Protein AF-A0A559QLP0-F1 (afdb_monomer_lite)

Structure (mmCIF, N/CA/C/O backbone):
data_AF-A0A559QLP0-F1
#
_entry.id   AF-A0A559QLP0-F1
#
loop_
_atom_site.group_PDB
_atom_site.id
_atom_site.type_symbol
_atom_site.label_atom_id
_atom_site.label_alt_id
_atom_site.label_comp_id
_atom_site.label_asym_id
_atom_site.label_entity_id
_atom_site.label_seq_id
_atom_site.pdbx_PDB_ins_code
_atom_site.Cartn_x
_atom_site.Cartn_y
_atom_site.Cartn_z
_atom_site.occupancy
_atom_site.B_iso_or_equiv
_atom_site.auth_seq_id
_atom_site.auth_comp_id
_atom_site.auth_asym_id
_atom_site.auth_atom_id
_atom_site.pdbx_PDB_model_num
ATOM 1 N N . MET A 1 1 ? -57.402 29.654 27.401 1.00 50.84 1 MET A N 1
ATOM 2 C CA . MET A 1 1 ? -56.144 29.118 26.829 1.00 50.84 1 MET A CA 1
ATOM 3 C C . MET A 1 1 ? -55.045 30.153 26.995 1.00 50.84 1 MET A C 1
ATOM 5 O O . MET A 1 1 ? -55.197 31.250 26.468 1.00 50.84 1 MET A O 1
ATOM 9 N N . ASN A 1 2 ? -54.005 29.845 27.773 1.00 50.75 2 ASN A N 1
ATOM 10 C CA . ASN A 1 2 ? -53.025 30.823 28.242 1.00 50.75 2 ASN A CA 1
ATOM 11 C C . ASN A 1 2 ? -51.848 30.982 27.254 1.00 50.75 2 ASN A C 1
ATOM 13 O O . ASN A 1 2 ? -51.448 30.041 26.571 1.00 50.75 2 ASN A O 1
ATOM 17 N N . ARG A 1 3 ? -51.297 32.197 27.146 1.00 55.25 3 ARG A N 1
ATOM 18 C CA . ARG A 1 3 ? -50.263 32.571 26.153 1.00 55.25 3 ARG A CA 1
ATOM 19 C C . ARG A 1 3 ? -48.913 31.877 26.406 1.00 55.25 3 ARG A C 1
ATOM 21 O O . ARG A 1 3 ? -48.128 31.718 25.476 1.00 55.25 3 ARG A O 1
ATOM 28 N N . GLN A 1 4 ? -48.670 31.452 27.647 1.00 55.72 4 GLN A N 1
ATOM 29 C CA . GLN A 1 4 ? -47.441 30.796 28.108 1.00 55.72 4 GLN A CA 1
ATOM 30 C C . GLN A 1 4 ? -47.276 29.368 27.556 1.00 55.72 4 GLN A C 1
ATOM 32 O O . GLN A 1 4 ? -46.162 28.975 27.214 1.00 55.72 4 GLN A O 1
ATOM 37 N N . ASP A 1 5 ? -48.375 28.640 27.339 1.00 54.09 5 ASP A N 1
ATOM 38 C CA . ASP A 1 5 ? -48.345 27.245 26.866 1.00 54.09 5 ASP A CA 1
ATOM 39 C C . ASP A 1 5 ? -47.902 27.132 25.395 1.00 54.09 5 ASP A C 1
ATOM 41 O O . ASP A 1 5 ? -47.297 26.146 24.975 1.00 54.09 5 ASP A O 1
ATOM 45 N N . ARG A 1 6 ? -48.152 28.177 24.591 1.00 55.19 6 ARG A N 1
ATOM 46 C CA . ARG A 1 6 ? -47.731 28.233 23.179 1.00 55.19 6 ARG A CA 1
ATOM 47 C C . ARG A 1 6 ? -46.224 28.431 23.009 1.00 55.19 6 ARG A C 1
ATOM 49 O O . ARG A 1 6 ? -45.668 27.946 22.029 1.00 55.19 6 ARG A O 1
ATOM 56 N N . LEU A 1 7 ? -45.573 29.131 23.939 1.00 54.00 7 LEU A N 1
ATOM 57 C CA . LEU A 1 7 ? -44.139 29.424 23.857 1.00 54.00 7 LEU A CA 1
ATOM 58 C C . LEU A 1 7 ? -43.296 28.218 24.284 1.00 54.00 7 LEU A C 1
ATOM 60 O O . LEU A 1 7 ? -42.296 27.917 23.638 1.00 54.00 7 LEU A O 1
ATOM 64 N N . LEU A 1 8 ? -43.742 27.478 25.304 1.00 55.38 8 LEU A N 1
ATOM 65 C CA . LEU A 1 8 ? -43.075 26.258 25.766 1.00 55.38 8 LEU A CA 1
ATOM 66 C C . LEU A 1 8 ? -43.063 25.174 24.676 1.00 55.38 8 LEU A C 1
ATOM 68 O O . LEU A 1 8 ? -42.010 24.618 24.382 1.00 55.38 8 LEU A O 1
ATOM 72 N N . ASN A 1 9 ? -44.184 24.947 23.984 1.00 59.09 9 ASN A N 1
ATOM 73 C CA . ASN A 1 9 ? -44.259 23.947 22.909 1.00 59.09 9 ASN A CA 1
ATOM 74 C C . ASN A 1 9 ? -43.408 24.304 21.673 1.00 59.09 9 ASN A C 1
ATOM 76 O O . ASN A 1 9 ? -42.872 23.411 21.018 1.00 59.09 9 ASN A O 1
ATOM 80 N N . GLY A 1 10 ? -43.249 25.598 21.367 1.00 60.44 10 GLY A N 1
ATOM 81 C CA . GLY A 1 10 ? -42.421 26.068 20.250 1.00 60.44 10 GLY A CA 1
ATOM 82 C C . GLY A 1 10 ? -40.919 25.887 20.489 1.00 60.44 10 GLY A C 1
ATOM 83 O O . GLY A 1 10 ? -40.191 25.536 19.564 1.00 60.44 10 GLY A O 1
ATOM 84 N N . VAL A 1 11 ? -40.459 26.055 21.733 1.00 66.00 11 VAL A N 1
ATOM 85 C CA . VAL A 1 11 ? -39.049 25.849 22.115 1.00 66.00 11 VAL A CA 1
ATOM 86 C C . VAL A 1 11 ? -38.662 24.371 22.032 1.00 66.00 11 VAL A C 1
ATOM 88 O O . VAL A 1 11 ? -37.592 24.045 21.524 1.00 66.00 11 VAL A O 1
ATOM 91 N N . TRP A 1 12 ? -39.550 23.464 22.447 1.00 66.19 12 TRP A N 1
ATOM 92 C CA . TRP A 1 12 ? -39.330 22.019 22.311 1.00 66.19 12 TRP A CA 1
ATOM 93 C C . TRP A 1 12 ? -39.277 21.575 20.846 1.00 66.19 12 TRP A C 1
ATOM 95 O O . TRP A 1 12 ? -38.426 20.767 20.480 1.00 66.19 12 TRP A O 1
ATOM 105 N N . TRP A 1 13 ? -40.127 22.153 19.993 1.00 67.44 13 TRP A N 1
ATOM 106 C CA . TRP A 1 13 ? -40.093 21.922 18.547 1.00 67.44 13 TRP A CA 1
ATOM 107 C C . TRP A 1 13 ? -38.809 22.448 17.898 1.00 67.44 13 TRP A C 1
ATOM 109 O O . TRP A 1 13 ? -38.209 21.752 17.084 1.00 67.44 13 TRP A O 1
ATOM 119 N N . LEU A 1 14 ? -38.344 23.637 18.285 1.00 67.69 14 LEU A N 1
ATOM 120 C CA . LEU A 1 14 ? -37.093 24.210 17.779 1.00 67.69 14 LEU A CA 1
ATOM 121 C C . LEU A 1 14 ? -35.867 23.390 18.200 1.00 67.69 14 LEU A C 1
ATOM 123 O O . LEU A 1 14 ? -34.990 23.154 17.372 1.00 67.69 14 LEU A O 1
ATOM 127 N N . CYS A 1 15 ? -35.822 22.897 19.442 1.00 73.25 15 CYS A N 1
ATOM 128 C CA . CYS A 1 15 ? -34.765 21.991 19.897 1.00 73.25 15 CYS A CA 1
ATOM 129 C C . CYS A 1 15 ? -34.806 20.644 19.164 1.00 73.25 15 CYS A C 1
ATOM 131 O O . CYS A 1 15 ? -33.757 20.137 18.773 1.00 73.25 15 CYS A O 1
ATOM 133 N N . ALA A 1 16 ? -35.998 20.082 18.937 1.00 68.75 16 ALA A N 1
ATOM 134 C CA . ALA A 1 16 ? -36.157 18.828 18.204 1.00 68.75 16 ALA A CA 1
ATOM 135 C C . ALA A 1 16 ? -35.719 18.961 16.736 1.00 68.75 16 ALA A C 1
ATOM 137 O O . ALA A 1 16 ? -35.005 18.098 16.228 1.00 68.75 16 ALA A O 1
ATOM 138 N N . VAL A 1 17 ? -36.080 20.063 16.069 1.00 71.19 17 VAL A N 1
ATOM 139 C CA . VAL A 1 17 ? -35.658 20.341 14.688 1.00 71.19 17 VAL A CA 1
ATOM 140 C C . VAL A 1 17 ? -34.155 20.630 14.618 1.00 71.19 17 VAL A C 1
ATOM 142 O O . VAL A 1 17 ? -33.491 20.077 13.745 1.00 71.19 17 VAL A O 1
ATOM 145 N N . MET A 1 18 ? -33.586 21.400 15.558 1.00 68.56 18 MET A N 1
ATOM 146 C CA . MET A 1 18 ? -32.132 21.618 15.622 1.00 68.56 18 MET A CA 1
ATOM 147 C C . MET A 1 18 ? -31.357 20.313 15.825 1.00 68.56 18 MET A C 1
ATOM 149 O O . MET A 1 18 ? -30.366 20.074 15.132 1.00 68.56 18 MET A O 1
ATOM 153 N N . ALA A 1 19 ? -31.812 19.451 16.737 1.00 63.38 19 ALA A N 1
ATOM 154 C CA . ALA A 1 19 ? -31.185 18.155 16.978 1.00 63.38 19 ALA A CA 1
ATOM 155 C C . ALA A 1 19 ? -31.258 17.253 15.735 1.00 63.38 19 ALA A C 1
ATOM 157 O O . ALA A 1 19 ? -30.275 16.597 15.398 1.00 63.38 19 ALA A O 1
ATOM 158 N N . LEU A 1 20 ? -32.378 17.279 15.003 1.00 62.22 20 LEU A N 1
ATOM 159 C CA . LEU A 1 20 ? -32.541 16.523 13.760 1.00 62.22 20 LEU A CA 1
ATOM 160 C C . LEU A 1 20 ? -31.624 17.042 12.636 1.00 62.22 20 LEU A C 1
ATOM 162 O O . LEU A 1 20 ? -31.054 16.245 11.895 1.00 62.22 20 LEU A O 1
ATOM 166 N N . THR A 1 21 ? -31.425 18.361 12.530 1.00 61.41 21 THR A N 1
ATOM 167 C CA . THR A 1 21 ? -30.497 18.944 11.543 1.00 61.41 21 THR A CA 1
ATOM 168 C C . THR A 1 21 ? -29.027 18.676 11.863 1.00 61.41 21 THR A C 1
ATOM 170 O O . THR A 1 21 ? -28.222 18.554 10.943 1.00 61.41 21 THR A O 1
ATOM 173 N N . LEU A 1 22 ? -28.665 18.530 13.142 1.00 59.75 22 LEU A N 1
ATOM 174 C CA . LEU A 1 22 ? -27.281 18.274 13.554 1.00 59.75 22 LEU A CA 1
ATOM 175 C C . LEU A 1 22 ? -26.821 16.843 13.213 1.00 59.75 22 LEU A C 1
ATOM 177 O O . LEU A 1 22 ? -25.652 16.626 12.908 1.00 59.75 22 LEU A O 1
ATOM 181 N N . VAL A 1 23 ? -27.741 15.872 13.218 1.00 59.25 23 VAL A N 1
ATOM 182 C CA . VAL A 1 23 ? -27.454 14.456 12.912 1.00 59.25 23 VAL A CA 1
ATOM 183 C C . VAL A 1 23 ? -27.199 14.216 11.416 1.00 59.25 23 VAL A C 1
ATOM 185 O O . VAL A 1 23 ? -26.520 13.260 11.056 1.00 59.25 23 VAL A O 1
ATOM 188 N N . LEU A 1 24 ? -27.673 15.096 10.530 1.00 59.91 24 LEU A N 1
ATOM 189 C CA . LEU A 1 24 ? -27.443 14.985 9.081 1.00 59.91 24 LEU 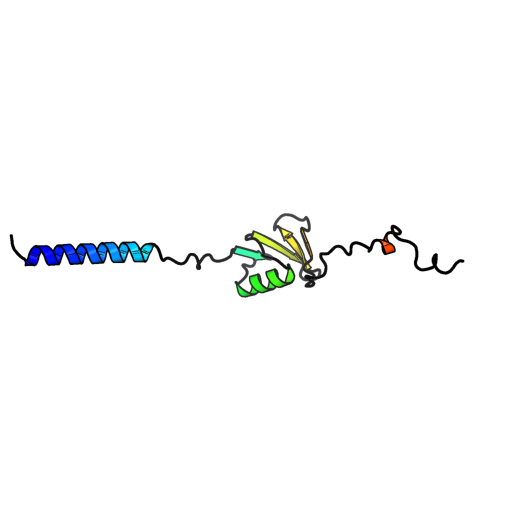A CA 1
ATOM 190 C C . LEU A 1 24 ? -26.087 15.552 8.628 1.00 59.91 24 LEU A C 1
ATOM 192 O O . LEU A 1 24 ? -25.724 15.400 7.465 1.00 59.91 24 LEU A O 1
ATOM 196 N N . LEU A 1 25 ? -25.339 16.196 9.530 1.00 58.22 25 LEU A N 1
ATOM 197 C CA . LEU A 1 25 ? -24.055 16.839 9.239 1.00 58.22 25 LEU A CA 1
ATOM 198 C C . LEU A 1 25 ? -22.846 16.043 9.750 1.00 58.22 25 LEU A C 1
ATOM 200 O O . LEU A 1 25 ? -21.778 16.619 9.942 1.00 58.22 25 LEU A O 1
ATOM 204 N N . VAL A 1 26 ? -22.987 14.738 9.999 1.00 63.00 26 VAL A N 1
ATOM 205 C CA . VAL A 1 26 ? -21.843 13.905 10.394 1.00 63.00 26 VAL A CA 1
ATOM 206 C C . VAL A 1 26 ? -20.901 13.785 9.191 1.00 63.00 26 VAL A C 1
ATOM 208 O O . VAL A 1 26 ? -21.290 13.198 8.181 1.00 63.00 26 VAL A O 1
ATOM 211 N N . PRO A 1 27 ? -19.669 14.318 9.251 1.00 58.97 27 PRO A N 1
ATOM 212 C CA . PRO A 1 27 ? -18.718 14.098 8.179 1.00 58.97 27 PRO A CA 1
ATOM 213 C C . PRO A 1 27 ? -18.301 12.622 8.189 1.00 58.97 27 PRO A C 1
ATOM 215 O O . PRO A 1 27 ? -17.777 12.122 9.184 1.00 58.97 27 PRO A O 1
ATOM 218 N N . GLU A 1 28 ? -18.441 11.935 7.055 1.00 58.75 28 GLU A N 1
ATOM 219 C CA . GLU A 1 28 ? -17.921 10.575 6.798 1.00 58.75 28 GLU A CA 1
ATOM 220 C C . GLU A 1 28 ? -16.372 10.504 6.813 1.00 58.75 28 GLU A C 1
ATOM 222 O O . GLU A 1 28 ? -15.761 9.527 6.384 1.00 58.75 28 GLU A O 1
ATOM 227 N N . ALA A 1 29 ? -15.702 11.551 7.301 1.00 58.97 29 ALA A N 1
ATOM 228 C CA . ALA A 1 29 ? -14.260 11.763 7.215 1.00 58.97 29 ALA A CA 1
ATOM 229 C C . ALA A 1 29 ? -13.428 10.849 8.136 1.00 58.97 29 ALA A C 1
ATOM 231 O O . ALA A 1 29 ? -12.203 10.872 8.074 1.00 58.97 29 ALA A O 1
ATOM 232 N N . MET A 1 30 ? -14.071 10.030 8.973 1.00 58.12 30 MET A N 1
ATOM 233 C CA . MET A 1 30 ? -13.416 9.172 9.971 1.00 58.12 30 MET A CA 1
ATOM 234 C C . MET A 1 30 ? -13.310 7.705 9.518 1.00 58.12 30 MET A C 1
ATOM 236 O O . MET A 1 30 ? -13.188 6.800 10.342 1.00 58.12 30 MET A O 1
ATOM 240 N N . ALA A 1 31 ? -13.388 7.422 8.217 1.00 65.94 31 ALA A N 1
ATOM 241 C CA . ALA A 1 31 ? -13.137 6.075 7.713 1.00 65.94 31 ALA A CA 1
ATOM 242 C C . ALA A 1 31 ? -11.621 5.795 7.689 1.00 65.94 31 ALA A C 1
ATOM 244 O O . ALA A 1 31 ? -10.937 6.069 6.699 1.00 65.94 31 ALA A O 1
ATOM 245 N N . GLN A 1 32 ? -11.090 5.246 8.787 1.00 78.44 32 GLN A N 1
ATOM 246 C CA . GLN A 1 32 ? -9.691 4.817 8.882 1.00 78.44 32 GLN A CA 1
ATOM 247 C C . GLN A 1 32 ? -9.388 3.776 7.789 1.00 78.44 32 GLN A C 1
ATOM 249 O O . GLN A 1 32 ? -10.089 2.771 7.641 1.00 78.44 32 GLN A O 1
ATOM 254 N N . ARG A 1 33 ? -8.344 4.014 6.992 1.00 90.69 33 ARG A N 1
ATOM 255 C CA . ARG A 1 33 ? -7.936 3.118 5.897 1.00 90.69 33 ARG A CA 1
ATOM 256 C C . ARG A 1 33 ? -7.297 1.849 6.465 1.00 90.69 33 ARG A C 1
ATOM 258 O O . ARG A 1 33 ? -6.539 1.913 7.426 1.00 90.69 33 ARG A O 1
ATOM 265 N N . TYR A 1 34 ? -7.581 0.702 5.847 1.00 95.19 34 TYR A N 1
ATOM 266 C CA . TYR A 1 34 ? -7.059 -0.602 6.269 1.00 95.19 34 TYR A CA 1
ATOM 267 C C . TYR A 1 34 ? -6.091 -1.136 5.218 1.00 95.19 34 TYR A C 1
ATOM 269 O O . TYR A 1 34 ? -6.505 -1.774 4.253 1.00 95.19 34 TYR A O 1
ATOM 277 N N . VAL A 1 35 ? -4.805 -0.847 5.384 1.00 96.56 35 VAL A N 1
ATOM 278 C CA . VAL A 1 35 ? -3.741 -1.340 4.503 1.00 96.56 35 VAL A CA 1
ATOM 279 C C . VAL A 1 35 ? -2.684 -1.991 5.377 1.00 96.56 35 VAL A C 1
ATOM 281 O O . VAL A 1 35 ? -2.087 -1.332 6.224 1.00 96.56 35 VAL A O 1
ATOM 284 N N . VAL A 1 36 ? -2.470 -3.288 5.184 1.00 97.56 36 VAL A N 1
ATOM 285 C CA . VAL A 1 36 ? -1.457 -4.062 5.901 1.00 97.56 36 VAL A CA 1
ATOM 286 C C . VAL A 1 36 ? -0.386 -4.475 4.907 1.00 97.56 36 VAL A C 1
ATOM 288 O O . VAL A 1 36 ? -0.702 -5.089 3.892 1.00 97.56 36 VAL A O 1
ATOM 291 N N . VAL A 1 37 ? 0.872 -4.158 5.192 1.00 97.00 37 VAL A N 1
ATOM 292 C CA . VAL A 1 37 ? 2.016 -4.555 4.363 1.00 97.00 37 VAL A CA 1
ATOM 293 C C . VAL A 1 37 ? 2.983 -5.330 5.239 1.00 97.00 37 VAL A C 1
ATOM 295 O O . VAL A 1 37 ? 3.396 -4.829 6.283 1.00 97.00 37 VAL A O 1
ATOM 298 N N . ASN A 1 38 ? 3.328 -6.555 4.837 1.00 96.81 38 ASN A N 1
ATOM 299 C CA . ASN A 1 38 ? 4.213 -7.442 5.603 1.00 96.81 38 ASN A CA 1
ATOM 300 C C . ASN A 1 38 ? 3.760 -7.616 7.070 1.00 96.81 38 ASN A C 1
ATOM 302 O O . ASN A 1 38 ? 4.570 -7.579 7.992 1.00 96.81 38 ASN A O 1
ATOM 306 N N . GLY A 1 39 ? 2.449 -7.747 7.292 1.00 96.38 39 GLY A N 1
ATOM 307 C CA . GLY A 1 39 ? 1.854 -7.886 8.626 1.00 96.38 39 GLY A CA 1
ATOM 308 C C . GLY A 1 39 ? 1.730 -6.592 9.442 1.00 96.38 39 GLY A C 1
ATOM 309 O O . GLY A 1 39 ? 1.105 -6.615 10.501 1.00 96.38 39 GLY A O 1
ATOM 310 N N . GLN A 1 40 ? 2.252 -5.459 8.963 1.00 96.75 40 GLN A N 1
ATOM 311 C CA . GLN A 1 40 ? 2.167 -4.178 9.663 1.00 96.75 40 GLN A CA 1
ATOM 312 C C . GLN A 1 40 ? 1.020 -3.321 9.119 1.00 96.75 40 GLN A C 1
ATOM 314 O O . GLN A 1 40 ? 0.917 -3.109 7.912 1.00 96.75 40 GLN A O 1
ATOM 319 N N . LEU A 1 41 ? 0.172 -2.797 10.009 1.00 96.62 41 LEU A N 1
ATOM 320 C CA . LEU A 1 41 ? -0.846 -1.811 9.644 1.00 96.62 41 LEU A CA 1
ATOM 321 C C . LEU A 1 41 ? -0.177 -0.473 9.309 1.00 96.62 41 LEU A C 1
ATOM 323 O O . LEU A 1 41 ? 0.605 0.051 10.102 1.00 96.62 41 LEU A O 1
ATOM 327 N N . MET A 1 42 ? -0.482 0.064 8.132 1.00 95.06 42 MET A N 1
ATOM 328 C CA . MET A 1 42 ? 0.116 1.298 7.634 1.00 95.06 42 MET A CA 1
ATOM 329 C C . MET A 1 42 ? -0.586 2.534 8.204 1.00 95.06 42 MET A C 1
ATOM 331 O O . MET A 1 42 ? -1.816 2.598 8.259 1.00 95.06 42 MET A O 1
ATOM 335 N N . ALA A 1 43 ? 0.207 3.535 8.587 1.00 95.19 43 ALA A N 1
ATOM 336 C CA . ALA A 1 43 ? -0.292 4.856 8.967 1.00 95.19 43 ALA A CA 1
ATOM 337 C C . ALA A 1 43 ? -0.772 5.647 7.728 1.00 95.19 43 ALA A C 1
ATOM 339 O O . ALA A 1 43 ? -0.312 5.365 6.616 1.00 95.19 43 ALA A O 1
ATOM 340 N N . PRO A 1 44 ? -1.658 6.650 7.878 1.00 93.12 44 PRO A N 1
ATOM 341 C CA . PRO A 1 44 ? -2.163 7.444 6.753 1.00 93.12 44 PRO A CA 1
ATOM 342 C C . PRO A 1 44 ? -1.060 8.033 5.859 1.00 93.12 44 PRO A C 1
ATOM 344 O O . PRO A 1 44 ? -1.165 7.995 4.634 1.00 93.12 44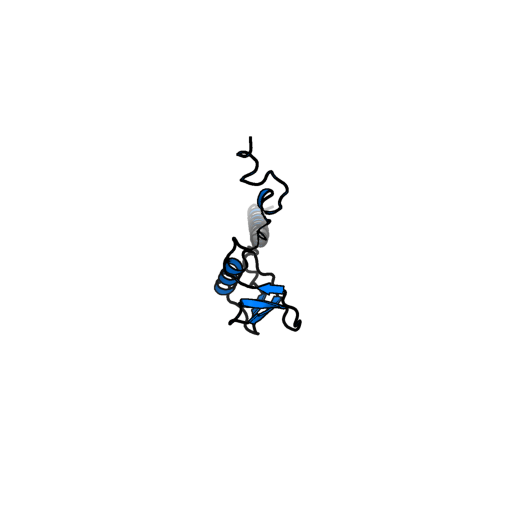 PRO A O 1
ATOM 347 N N . GLU A 1 45 ? 0.032 8.504 6.455 1.00 93.06 45 GLU A N 1
ATOM 348 C CA . GLU A 1 45 ? 1.175 9.101 5.759 1.00 93.06 45 GLU A CA 1
ATOM 349 C C . GLU A 1 45 ? 1.955 8.050 4.955 1.00 93.06 45 GLU A C 1
ATOM 351 O O . GLU A 1 45 ? 2.418 8.312 3.845 1.00 93.06 45 GLU A O 1
ATOM 356 N N . GLN A 1 46 ? 2.058 6.830 5.488 1.00 94.25 46 GLN A N 1
ATOM 357 C CA . GLN A 1 46 ? 2.701 5.698 4.814 1.00 94.25 46 GLN A CA 1
ATOM 358 C C . GLN A 1 46 ? 1.861 5.222 3.627 1.00 94.25 46 GLN A C 1
ATOM 360 O O . GLN A 1 46 ? 2.406 4.923 2.566 1.00 94.25 46 GLN A O 1
ATOM 365 N N . ILE A 1 47 ? 0.533 5.197 3.780 1.00 94.38 47 ILE A N 1
ATOM 366 C CA . ILE A 1 47 ? -0.393 4.899 2.681 1.00 94.38 47 ILE A CA 1
ATOM 367 C C . ILE A 1 47 ? -0.242 5.949 1.580 1.00 94.38 47 ILE A C 1
ATOM 369 O O . ILE A 1 47 ? -0.096 5.575 0.421 1.00 94.38 47 ILE A O 1
ATOM 373 N N . ALA A 1 48 ? -0.195 7.237 1.928 1.00 92.06 48 ALA A N 1
ATOM 374 C CA . ALA A 1 48 ? 0.002 8.307 0.950 1.00 92.06 48 ALA A CA 1
ATOM 375 C C . ALA A 1 48 ? 1.327 8.152 0.180 1.00 92.06 48 ALA A C 1
ATOM 377 O O . ALA A 1 48 ? 1.363 8.332 -1.037 1.00 92.06 48 ALA A O 1
ATOM 378 N N . PHE A 1 49 ? 2.407 7.758 0.859 1.00 90.38 49 PHE A N 1
ATOM 379 C CA . PHE A 1 49 ? 3.687 7.471 0.210 1.00 90.38 49 PHE A CA 1
ATOM 380 C C . PHE A 1 49 ? 3.612 6.259 -0.737 1.00 90.38 49 PHE A C 1
ATOM 382 O O . PHE A 1 49 ? 4.095 6.319 -1.869 1.00 90.38 49 PHE A O 1
ATOM 389 N N . LEU A 1 50 ? 2.957 5.170 -0.318 1.00 90.75 50 LEU A N 1
ATOM 390 C CA . LEU A 1 50 ? 2.717 4.004 -1.178 1.00 90.75 50 LEU A CA 1
ATOM 391 C C . LEU A 1 50 ? 1.879 4.371 -2.409 1.00 90.75 50 LEU A C 1
ATOM 393 O O . LEU A 1 50 ? 2.186 3.915 -3.506 1.00 90.75 50 LEU A O 1
ATOM 397 N N . GLU A 1 51 ? 0.859 5.213 -2.247 1.00 91.00 51 GLU A N 1
ATOM 398 C CA . GLU A 1 51 ? -0.002 5.689 -3.335 1.00 91.00 51 GLU A CA 1
ATOM 399 C C . GLU A 1 51 ? 0.764 6.551 -4.350 1.00 91.00 51 GLU A C 1
ATOM 401 O O . GLU A 1 51 ? 0.543 6.428 -5.557 1.00 91.00 51 GLU A O 1
ATOM 406 N N . GLN A 1 52 ? 1.722 7.361 -3.886 1.00 88.25 52 GLN A N 1
ATOM 407 C CA . GLN A 1 52 ? 2.636 8.095 -4.766 1.00 88.25 52 GLN A CA 1
ATOM 408 C C . GLN A 1 52 ? 3.530 7.144 -5.569 1.00 88.25 52 GLN A C 1
ATOM 410 O O . GLN A 1 52 ? 3.667 7.313 -6.778 1.00 88.25 52 GLN A O 1
ATOM 415 N N . MET A 1 53 ? 4.097 6.113 -4.934 1.00 86.75 53 MET A N 1
ATOM 416 C CA . MET A 1 53 ? 4.953 5.135 -5.621 1.00 86.75 53 MET A CA 1
ATOM 417 C C . MET A 1 53 ? 4.183 4.194 -6.557 1.00 86.75 53 MET A C 1
ATOM 419 O O . MET A 1 53 ? 4.731 3.754 -7.567 1.00 86.75 53 MET A O 1
ATOM 423 N N . ALA A 1 54 ? 2.938 3.863 -6.210 1.00 86.25 54 ALA A N 1
ATOM 424 C CA . ALA A 1 54 ? 2.041 3.017 -6.996 1.00 86.25 54 ALA A CA 1
ATOM 425 C C . ALA A 1 54 ? 1.275 3.800 -8.074 1.00 86.25 54 ALA A C 1
ATOM 427 O O . ALA A 1 54 ? 0.599 3.192 -8.905 1.00 86.25 54 ALA A O 1
ATOM 428 N N . CYS A 1 55 ? 1.386 5.131 -8.070 1.00 86.00 55 CYS A N 1
ATOM 429 C CA . CYS A 1 55 ? 0.773 6.028 -9.048 1.00 86.00 55 CYS A CA 1
ATOM 430 C C . CYS A 1 55 ? -0.751 5.904 -9.087 1.00 86.00 55 CYS A C 1
ATOM 432 O O . CYS A 1 55 ? -1.386 5.972 -10.141 1.00 86.00 55 CYS A O 1
ATOM 434 N N . GLY A 1 56 ? -1.339 5.689 -7.914 1.00 87.81 56 GLY A N 1
ATOM 435 C CA . GLY A 1 56 ? -2.755 5.424 -7.772 1.00 87.81 56 GLY A CA 1
ATOM 436 C C . GLY A 1 56 ? -3.123 5.060 -6.344 1.00 87.81 56 GLY A C 1
ATOM 437 O O . GLY A 1 56 ? -2.273 4.822 -5.490 1.00 87.81 56 GLY A O 1
ATOM 438 N N . ARG A 1 57 ? -4.429 5.013 -6.093 1.00 91.12 57 ARG A N 1
ATOM 439 C CA . ARG A 1 57 ? -4.976 4.677 -4.781 1.00 91.12 57 ARG A CA 1
ATOM 440 C C . ARG A 1 57 ? -4.692 3.214 -4.438 1.00 91.12 57 ARG A C 1
ATOM 442 O O . ARG A 1 57 ? -5.005 2.327 -5.230 1.00 91.12 57 ARG A O 1
ATOM 449 N N . VAL A 1 58 ? -4.203 2.953 -3.228 1.00 92.31 58 VAL A N 1
ATOM 450 C CA . VAL A 1 58 ? -3.952 1.592 -2.734 1.00 92.31 58 VAL A CA 1
ATOM 451 C C . VAL A 1 58 ? -5.254 1.052 -2.132 1.00 92.31 58 VAL A C 1
ATOM 453 O O . VAL A 1 58 ? -5.778 1.642 -1.185 1.00 92.31 58 VAL A O 1
ATOM 456 N N . PRO A 1 59 ? -5.857 -0.029 -2.646 1.00 93.75 59 PRO A N 1
ATOM 457 C CA . PRO A 1 59 ? -7.081 -0.572 -2.063 1.00 93.75 59 PRO A CA 1
ATOM 458 C C . PRO A 1 59 ? -6.862 -1.053 -0.623 1.00 93.75 59 PRO A C 1
ATOM 460 O O . PRO A 1 59 ? -5.759 -1.462 -0.257 1.00 93.75 59 PRO A O 1
ATOM 463 N N . ASN A 1 60 ? -7.919 -1.037 0.195 1.00 95.81 60 ASN A N 1
ATOM 464 C CA . ASN A 1 60 ? -7.834 -1.654 1.518 1.00 95.81 60 ASN A CA 1
ATOM 465 C C . ASN A 1 60 ? -7.546 -3.156 1.361 1.00 95.81 60 ASN A C 1
ATOM 467 O O . ASN A 1 60 ? -8.147 -3.807 0.506 1.00 95.81 60 ASN A O 1
ATOM 471 N N . GLY A 1 61 ? -6.646 -3.703 2.171 1.00 96.12 61 GLY A N 1
ATOM 472 C CA . GLY A 1 61 ? -6.245 -5.101 2.058 1.00 96.12 61 GLY A CA 1
ATOM 473 C C . GLY A 1 61 ? -4.932 -5.422 2.756 1.00 96.12 61 GLY A C 1
ATOM 474 O O . GLY A 1 61 ? -4.334 -4.573 3.421 1.00 96.12 61 GLY A O 1
ATOM 475 N N . ARG A 1 62 ? -4.502 -6.675 2.593 1.00 98.12 62 ARG A N 1
ATOM 476 C CA . ARG A 1 62 ? -3.251 -7.207 3.135 1.00 98.12 62 ARG A CA 1
ATOM 477 C C . ARG A 1 62 ? -2.329 -7.601 1.987 1.00 98.12 62 ARG A C 1
ATOM 479 O O . ARG A 1 62 ? -2.755 -8.280 1.052 1.00 98.12 62 ARG A O 1
ATOM 486 N N . TYR A 1 63 ? -1.080 -7.172 2.064 1.00 97.31 63 TYR A N 1
ATOM 487 C CA . TYR A 1 63 ? -0.103 -7.274 0.990 1.00 97.31 63 TYR A CA 1
ATOM 488 C C . TYR A 1 63 ? 1.230 -7.787 1.524 1.00 97.31 63 TYR A C 1
ATOM 490 O O . TYR A 1 63 ? 1.619 -7.486 2.656 1.00 97.31 63 TYR A O 1
ATOM 498 N N . TRP A 1 64 ? 1.962 -8.505 0.680 1.00 97.06 64 TRP A N 1
ATOM 499 C CA . TRP A 1 64 ? 3.395 -8.702 0.868 1.00 97.06 64 TRP A CA 1
ATOM 500 C C . TRP A 1 64 ? 4.159 -7.764 -0.067 1.00 97.06 64 TRP A C 1
ATOM 502 O O . TRP A 1 64 ? 3.729 -7.492 -1.190 1.00 97.06 64 TRP A O 1
ATOM 512 N N . LEU A 1 65 ? 5.295 -7.264 0.407 1.00 94.88 65 LEU A N 1
ATOM 513 C CA . LEU A 1 65 ? 6.195 -6.391 -0.336 1.00 94.88 65 LEU A CA 1
ATOM 514 C C . LEU A 1 65 ? 7.636 -6.821 -0.078 1.00 94.88 65 LEU A C 1
ATOM 516 O O . LEU A 1 65 ? 8.116 -6.795 1.058 1.00 94.88 65 LEU A O 1
ATOM 520 N N . ASN A 1 66 ? 8.352 -7.157 -1.144 1.00 94.25 66 ASN A N 1
ATOM 521 C CA . ASN A 1 66 ? 9.785 -7.388 -1.081 1.00 94.25 66 ASN A CA 1
ATOM 522 C C . ASN A 1 66 ? 10.520 -6.043 -1.170 1.00 94.25 66 ASN A C 1
ATOM 524 O O . ASN A 1 66 ? 10.619 -5.454 -2.243 1.00 94.25 66 ASN A O 1
ATOM 528 N N . LEU A 1 67 ? 11.065 -5.571 -0.047 1.00 90.06 67 LEU A N 1
ATOM 529 C CA . LEU A 1 67 ? 11.719 -4.259 0.047 1.00 90.06 67 LEU A CA 1
ATOM 530 C C . LEU A 1 67 ? 12.992 -4.131 -0.808 1.00 90.06 67 LEU A C 1
ATOM 532 O O . LEU A 1 67 ? 13.352 -3.023 -1.183 1.00 90.06 67 LEU A O 1
ATOM 536 N N . ASN A 1 68 ? 13.650 -5.244 -1.151 1.00 91.31 68 ASN A N 1
ATOM 537 C CA . ASN A 1 68 ? 14.866 -5.223 -1.972 1.00 91.31 68 ASN A CA 1
ATOM 538 C C . ASN A 1 68 ? 14.561 -5.034 -3.462 1.00 91.31 68 ASN A C 1
ATOM 540 O O . ASN A 1 68 ? 15.363 -4.466 -4.195 1.00 91.31 68 ASN A O 1
ATOM 544 N N . THR A 1 69 ? 13.419 -5.548 -3.924 1.00 90.12 69 THR A N 1
ATOM 545 C CA . THR A 1 69 ? 13.046 -5.548 -5.351 1.00 90.12 69 THR A CA 1
ATOM 546 C C . THR A 1 69 ? 11.877 -4.620 -5.666 1.00 90.12 69 THR A C 1
ATOM 548 O O . THR A 1 69 ? 11.631 -4.333 -6.833 1.00 90.12 69 THR A O 1
ATOM 551 N N . GLY A 1 70 ? 11.120 -4.185 -4.658 1.00 90.31 70 GLY A N 1
ATOM 552 C CA . GLY A 1 70 ? 9.870 -3.440 -4.819 1.00 90.31 70 GLY A CA 1
ATOM 553 C C . GLY A 1 70 ? 8.696 -4.288 -5.323 1.00 90.31 70 GLY A C 1
ATOM 554 O O . GLY A 1 70 ? 7.614 -3.749 -5.548 1.00 90.31 70 GLY A O 1
ATOM 555 N N . VAL A 1 71 ? 8.880 -5.597 -5.529 1.00 92.94 71 VAL A N 1
ATOM 556 C CA . VAL A 1 71 ? 7.821 -6.495 -6.012 1.00 92.94 71 VAL A CA 1
ATOM 557 C C . VAL A 1 71 ? 6.808 -6.754 -4.902 1.00 92.94 71 VAL A C 1
ATOM 559 O O . VAL A 1 71 ? 7.191 -7.001 -3.756 1.00 92.94 71 VAL A O 1
ATOM 562 N N . TRP A 1 72 ? 5.523 -6.715 -5.244 1.00 94.31 72 TRP A N 1
ATOM 563 C CA . TRP A 1 72 ? 4.430 -6.865 -4.287 1.00 94.31 72 TRP A CA 1
ATOM 564 C C . TRP A 1 72 ? 3.312 -7.773 -4.800 1.00 94.31 72 TRP A C 1
ATOM 566 O O . TRP A 1 72 ? 3.165 -7.989 -6.007 1.00 94.31 72 TRP A O 1
ATOM 576 N N . GLY A 1 73 ? 2.490 -8.258 -3.871 1.00 95.38 73 GLY A N 1
ATOM 577 C CA . GLY A 1 73 ? 1.283 -9.032 -4.148 1.00 95.38 73 GLY A CA 1
ATOM 578 C C . GLY A 1 73 ? 0.334 -9.085 -2.951 1.00 95.38 73 GLY A C 1
ATOM 579 O O . GLY A 1 73 ? 0.553 -8.408 -1.945 1.00 95.38 73 GLY A O 1
ATOM 580 N N . TYR A 1 74 ? -0.748 -9.856 -3.067 1.00 97.50 74 TYR A N 1
ATOM 581 C CA . TYR A 1 74 ? -1.695 -10.054 -1.964 1.00 97.50 74 TYR A CA 1
ATOM 582 C C . TYR A 1 74 ? -1.132 -11.042 -0.945 1.00 97.50 74 TYR A C 1
ATOM 584 O O . TYR A 1 74 ? -0.556 -12.060 -1.316 1.00 97.50 74 TYR A O 1
ATOM 592 N N . GLU A 1 75 ? -1.299 -10.761 0.346 1.00 96.62 75 GLU A N 1
ATOM 593 C CA . GLU A 1 75 ? -0.823 -11.659 1.401 1.00 96.62 75 GLU A CA 1
ATOM 594 C C . GLU A 1 75 ? -1.464 -13.055 1.269 1.00 96.62 75 GLU A C 1
ATOM 596 O O . GLU A 1 75 ? -2.675 -13.176 1.102 1.00 96.62 75 GLU A O 1
ATOM 601 N N . GLY A 1 76 ? -0.642 -14.108 1.323 1.00 94.75 76 GLY A N 1
ATOM 602 C CA . GLY A 1 76 ? -1.076 -15.497 1.128 1.00 94.75 76 GLY A CA 1
ATOM 603 C C . GLY A 1 76 ? -1.116 -15.971 -0.332 1.00 94.75 76 GLY A C 1
ATOM 604 O O . GLY A 1 76 ? -1.161 -17.177 -0.558 1.00 94.75 76 GLY A O 1
ATOM 605 N N . ASP A 1 77 ? -1.032 -15.065 -1.311 1.00 95.19 77 ASP A N 1
ATOM 606 C CA . ASP A 1 77 ? -0.892 -15.400 -2.733 1.00 95.19 77 ASP A CA 1
ATOM 607 C C . ASP A 1 77 ? 0.565 -15.174 -3.177 1.00 95.19 77 ASP A C 1
ATOM 609 O O . ASP A 1 77 ? 1.034 -14.035 -3.155 1.00 95.19 77 ASP A O 1
ATOM 613 N N . PRO A 1 78 ? 1.310 -16.212 -3.595 1.00 90.50 78 PRO A N 1
ATOM 614 C CA . PRO A 1 78 ? 2.698 -16.056 -4.031 1.00 90.50 78 PRO A CA 1
ATOM 615 C C . PRO A 1 78 ? 2.843 -15.304 -5.365 1.00 90.50 78 PRO A C 1
ATOM 617 O O . PRO A 1 78 ? 3.964 -14.982 -5.761 1.00 90.50 78 PRO A O 1
ATOM 620 N N . THR A 1 79 ? 1.749 -15.035 -6.079 1.00 95.19 79 THR A N 1
ATOM 621 C CA . THR A 1 79 ? 1.771 -14.418 -7.407 1.00 95.19 79 THR A CA 1
ATOM 622 C C . THR A 1 79 ? 2.065 -12.915 -7.322 1.00 95.19 79 THR A C 1
ATOM 624 O O . THR A 1 79 ? 1.284 -12.165 -6.725 1.00 95.19 79 THR A O 1
ATOM 627 N N . PRO A 1 80 ? 3.145 -12.419 -7.956 1.00 93.69 80 PRO A N 1
ATOM 628 C CA . PRO A 1 80 ? 3.405 -10.986 -8.037 1.00 93.69 80 PRO A CA 1
ATOM 629 C C . PRO A 1 80 ? 2.279 -10.239 -8.762 1.00 93.69 80 PRO A C 1
ATOM 631 O O . PRO A 1 80 ? 1.828 -10.648 -9.834 1.00 93.69 80 PRO A O 1
ATOM 634 N N . ARG A 1 81 ? 1.849 -9.109 -8.200 1.00 91.62 81 ARG A N 1
ATOM 635 C CA . ARG A 1 81 ? 0.849 -8.206 -8.795 1.00 91.62 81 ARG A CA 1
ATOM 636 C C . ARG A 1 81 ? 1.482 -7.014 -9.496 1.00 91.62 81 ARG A C 1
ATOM 638 O O . ARG A 1 81 ? 0.883 -6.463 -10.416 1.00 91.62 81 ARG A O 1
ATOM 645 N N . GLY A 1 82 ? 2.685 -6.629 -9.086 1.00 88.50 82 GLY A N 1
ATOM 646 C CA . GLY A 1 82 ? 3.423 -5.542 -9.707 1.00 88.50 82 GLY A CA 1
ATOM 647 C C . GLY A 1 82 ? 4.734 -5.246 -8.996 1.00 88.50 82 GLY A C 1
ATOM 648 O O . GLY A 1 82 ? 5.176 -5.992 -8.122 1.00 88.50 82 GLY A O 1
ATOM 649 N N . GLN A 1 83 ? 5.344 -4.129 -9.380 1.00 89.06 83 GLN A N 1
ATOM 650 C CA . GLN A 1 83 ? 6.591 -3.636 -8.812 1.00 89.06 83 GLN A CA 1
ATOM 651 C C . GLN A 1 83 ? 6.461 -2.138 -8.534 1.00 89.06 83 GLN A C 1
ATOM 653 O O . GLN A 1 83 ? 6.047 -1.377 -9.407 1.00 89.06 83 GLN A O 1
ATOM 658 N N . LEU A 1 84 ? 6.796 -1.716 -7.317 1.00 87.12 84 LEU A N 1
ATOM 659 C CA . LEU A 1 84 ? 6.882 -0.311 -6.935 1.00 87.12 84 LEU A CA 1
ATOM 660 C C . LEU A 1 84 ? 8.201 0.245 -7.479 1.00 87.12 84 LEU A C 1
ATOM 662 O O . LEU A 1 84 ? 9.258 -0.002 -6.908 1.00 87.12 84 LEU A O 1
ATOM 666 N N . THR A 1 85 ? 8.157 0.951 -8.608 1.00 72.38 85 THR A N 1
ATOM 667 C CA . THR A 1 85 ? 9.367 1.492 -9.258 1.00 72.38 85 THR A CA 1
ATOM 668 C C . THR A 1 85 ? 9.505 3.009 -9.133 1.00 72.38 85 THR A C 1
ATOM 670 O O . THR A 1 85 ? 10.411 3.581 -9.729 1.00 72.38 85 THR A O 1
ATOM 673 N N . GLY A 1 86 ? 8.630 3.687 -8.378 1.00 63.59 86 GLY A N 1
ATOM 674 C CA . GLY A 1 86 ? 8.700 5.139 -8.139 1.00 63.59 86 GLY A CA 1
ATOM 675 C C . GLY A 1 86 ? 8.488 6.019 -9.382 1.00 63.59 86 GLY A C 1
ATOM 676 O O . GLY A 1 86 ? 8.363 7.232 -9.257 1.00 63.59 86 GLY A O 1
ATOM 677 N N . ASN A 1 87 ? 8.396 5.429 -10.577 1.00 60.84 87 ASN A N 1
ATOM 678 C CA . ASN A 1 87 ? 8.237 6.141 -11.835 1.00 60.84 87 ASN A CA 1
ATOM 679 C C . ASN A 1 87 ? 6.808 6.002 -12.352 1.00 60.84 87 ASN A C 1
ATOM 681 O O . ASN A 1 87 ? 6.494 5.120 -13.154 1.00 60.84 87 ASN A O 1
ATOM 685 N N . CYS A 1 88 ? 5.967 6.971 -11.995 1.00 66.62 88 CYS A N 1
ATOM 686 C CA . CYS A 1 88 ? 4.627 7.131 -12.571 1.00 66.62 88 CYS A CA 1
ATOM 687 C C . CYS A 1 88 ? 4.606 7.415 -14.073 1.00 66.62 88 CYS A C 1
ATOM 689 O O . CYS A 1 88 ? 3.552 7.393 -14.697 1.00 66.62 88 CYS A O 1
ATOM 691 N N . TYR A 1 89 ? 5.782 7.600 -14.667 1.00 5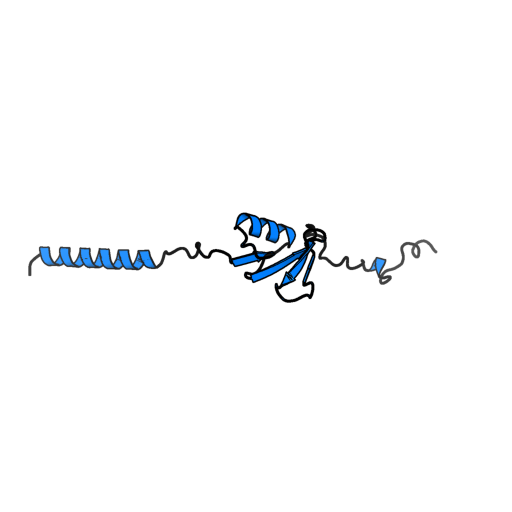6.81 89 TYR A N 1
ATOM 692 C CA . TYR A 1 89 ? 5.989 7.746 -16.101 1.00 56.81 89 TYR A CA 1
ATOM 693 C C . TYR A 1 89 ? 6.250 6.410 -16.831 1.00 56.81 89 TYR A C 1
ATOM 695 O O . TYR A 1 89 ? 6.343 6.398 -18.056 1.00 56.81 89 TYR A O 1
ATOM 703 N N . GLY A 1 90 ? 6.364 5.279 -16.116 1.00 51.72 90 GLY A N 1
ATOM 704 C CA . GLY A 1 90 ? 6.857 4.006 -16.669 1.00 51.72 90 GLY A CA 1
ATOM 705 C C . GLY A 1 90 ? 5.813 2.956 -17.076 1.00 51.72 90 GLY A C 1
ATOM 706 O O . GLY A 1 90 ? 6.176 2.007 -17.766 1.00 51.72 90 GLY A O 1
ATOM 707 N N . ASN A 1 91 ? 4.534 3.094 -16.695 1.00 50.47 91 ASN A N 1
ATOM 708 C CA . ASN A 1 91 ? 3.466 2.163 -17.123 1.00 50.47 91 ASN A CA 1
ATOM 709 C C . ASN A 1 91 ? 2.738 2.614 -18.402 1.00 50.47 91 ASN A C 1
ATOM 711 O O . ASN A 1 91 ? 1.764 2.013 -18.849 1.00 50.47 91 ASN A O 1
ATOM 715 N N . THR A 1 92 ? 3.255 3.630 -19.086 1.00 52.59 92 THR A N 1
ATOM 716 C CA . THR A 1 92 ? 3.192 3.546 -20.540 1.00 52.59 92 THR A CA 1
ATOM 717 C C . THR A 1 92 ? 4.224 2.488 -20.880 1.00 52.59 92 THR A C 1
ATOM 719 O O . THR A 1 92 ? 5.409 2.804 -20.958 1.00 52.59 92 THR A O 1
ATOM 722 N N . GLN A 1 93 ? 3.804 1.223 -21.041 1.00 56.84 93 GLN A N 1
ATOM 723 C CA . GLN A 1 93 ? 4.548 0.293 -21.896 1.00 56.84 93 GLN A CA 1
ATOM 724 C C . GLN A 1 93 ? 5.043 1.150 -23.052 1.00 56.84 93 GLN A C 1
ATOM 726 O O . GLN A 1 93 ? 4.204 1.775 -23.706 1.00 56.84 93 GLN A O 1
ATOM 731 N N . ARG A 1 94 ? 6.361 1.317 -23.194 1.00 58.97 94 ARG A N 1
ATOM 732 C CA . ARG A 1 94 ? 6.960 2.166 -24.221 1.00 58.97 94 ARG A CA 1
ATOM 733 C C . ARG A 1 94 ? 6.495 1.573 -25.544 1.00 58.97 94 ARG A C 1
ATOM 735 O O . ARG A 1 94 ? 7.104 0.635 -26.040 1.00 58.97 94 ARG A O 1
ATOM 742 N N . LYS A 1 95 ? 5.325 1.999 -26.028 1.00 66.69 95 LYS A N 1
ATOM 743 C CA . LYS A 1 95 ? 4.745 1.522 -27.273 1.00 66.69 95 LYS A CA 1
ATOM 744 C C . LYS A 1 95 ? 5.709 2.078 -28.298 1.00 66.69 95 LYS A C 1
ATOM 746 O O . LYS A 1 95 ? 5.780 3.306 -28.394 1.00 66.69 95 LYS A O 1
ATOM 751 N N . PRO A 1 96 ? 6.500 1.226 -28.970 1.00 73.12 96 PRO A N 1
ATOM 752 C CA . PRO A 1 96 ? 7.455 1.731 -29.927 1.00 73.12 96 PRO A CA 1
ATOM 753 C C . PRO A 1 96 ? 6.661 2.558 -30.933 1.00 73.12 96 PRO A C 1
ATOM 755 O O . PRO A 1 96 ? 5.552 2.172 -31.337 1.00 73.12 96 PRO A O 1
ATOM 758 N N . SER A 1 97 ? 7.180 3.737 -31.246 1.00 77.00 97 SER A N 1
ATOM 759 C CA . SER A 1 97 ? 6.609 4.625 -32.247 1.00 77.00 97 SER A CA 1
ATOM 760 C C . SER A 1 97 ? 6.391 3.864 -33.557 1.00 77.00 97 SER A C 1
ATOM 762 O O . SER A 1 97 ? 6.993 2.819 -33.810 1.00 77.00 97 SER A O 1
ATOM 764 N N . LEU A 1 98 ? 5.506 4.367 -34.417 1.00 79.38 98 LEU A N 1
ATOM 765 C CA . LEU A 1 98 ? 5.222 3.706 -35.693 1.00 79.38 98 LEU A CA 1
ATOM 766 C C . LEU A 1 98 ? 6.496 3.516 -36.540 1.00 79.38 98 LEU A C 1
ATOM 768 O O . LEU A 1 98 ? 6.627 2.490 -37.202 1.00 79.38 98 LEU A O 1
ATOM 772 N N . SER A 1 99 ? 7.458 4.437 -36.431 1.00 75.06 99 SER A N 1
ATOM 773 C CA . SER A 1 99 ? 8.792 4.318 -37.029 1.00 75.06 99 SER A CA 1
ATOM 774 C C . SER A 1 99 ? 9.616 3.182 -36.411 1.00 75.06 99 SER A C 1
ATOM 776 O O . SER A 1 99 ? 10.172 2.371 -37.142 1.00 75.06 99 SER A O 1
ATOM 778 N N . GLU A 1 100 ? 9.646 3.053 -35.079 1.00 75.25 100 GLU A N 1
ATOM 779 C CA . GLU A 1 100 ? 10.327 1.934 -34.395 1.00 75.25 100 GLU A CA 1
ATOM 780 C C . GLU A 1 100 ? 9.677 0.573 -34.693 1.00 75.25 100 GLU A C 1
ATOM 782 O O . GLU A 1 100 ? 10.327 -0.464 -34.597 1.00 75.25 100 GLU A O 1
ATOM 787 N N . ARG A 1 101 ? 8.397 0.563 -35.078 1.00 78.00 101 ARG A N 1
ATOM 788 C CA . ARG A 1 101 ? 7.671 -0.639 -35.515 1.00 78.00 101 ARG A CA 1
ATOM 789 C C . ARG A 1 101 ? 7.834 -0.957 -37.004 1.00 78.00 101 ARG A C 1
ATOM 791 O O . ARG A 1 101 ? 7.224 -1.922 -37.457 1.00 78.00 101 ARG A O 1
ATOM 798 N N . GLY A 1 102 ? 8.579 -0.153 -37.766 1.00 74.94 102 GLY A N 1
ATOM 799 C CA . GLY A 1 102 ? 8.715 -0.322 -39.217 1.00 74.94 102 GLY A CA 1
ATOM 800 C C . GLY A 1 10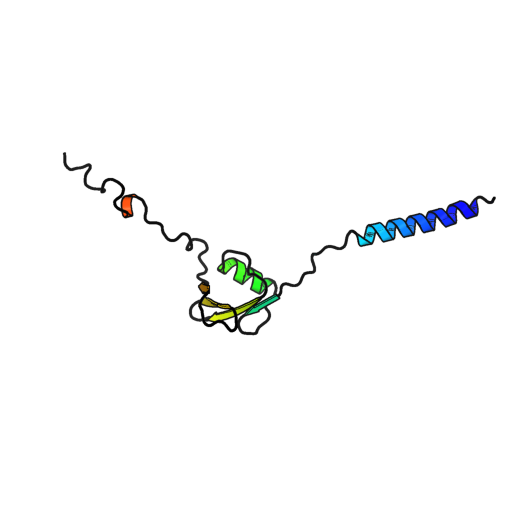2 ? 7.404 -0.121 -39.989 1.00 74.94 102 GLY A C 1
ATOM 801 O O . GLY A 1 102 ? 7.250 -0.650 -41.083 1.00 74.94 102 GLY A O 1
ATOM 802 N N . LEU A 1 103 ? 6.438 0.601 -39.407 1.00 79.44 103 LEU A N 1
ATOM 803 C CA . LEU A 1 103 ? 5.144 0.925 -40.027 1.00 79.44 103 LEU A CA 1
ATOM 804 C C . LEU A 1 103 ? 5.138 2.307 -40.696 1.00 79.44 103 LEU A C 1
ATOM 806 O O . LEU A 1 103 ? 4.110 2.738 -41.213 1.00 79.44 103 LEU A O 1
ATOM 810 N N . LEU A 1 104 ? 6.274 3.002 -40.669 1.00 72.38 104 LEU A N 1
ATOM 811 C CA . LEU A 1 104 ? 6.544 4.218 -41.427 1.00 72.38 104 LEU A CA 1
ATOM 812 C C . LEU A 1 104 ? 7.859 4.044 -42.193 1.00 72.38 104 LEU A C 1
ATOM 814 O O . LEU A 1 104 ? 8.695 3.232 -41.795 1.00 72.38 104 LEU A O 1
ATOM 818 N N . TYR A 1 105 ? 8.023 4.823 -43.268 1.00 64.69 105 TYR A N 1
ATOM 819 C CA . TYR A 1 105 ? 9.260 4.916 -44.048 1.00 64.69 105 TYR A CA 1
ATOM 820 C C . TYR A 1 105 ? 10.491 5.003 -43.141 1.00 64.69 105 TYR A C 1
ATOM 822 O O . TYR A 1 105 ? 10.515 5.757 -42.161 1.00 64.69 105 TYR A O 1
ATOM 830 N N . SER A 1 106 ? 11.515 4.220 -43.476 1.00 63.34 106 SER A N 1
ATOM 831 C CA . SER A 1 106 ? 12.745 4.152 -42.694 1.00 63.34 106 SER A CA 1
ATOM 832 C C . SER A 1 106 ? 13.542 5.455 -42.872 1.00 63.34 106 SER A C 1
ATOM 834 O O . SER A 1 106 ? 13.670 5.920 -44.012 1.00 63.34 106 SER A O 1
ATOM 836 N N . PRO A 1 107 ? 14.094 6.071 -41.803 1.00 58.34 107 PRO A N 1
ATOM 837 C CA . PRO A 1 107 ? 14.949 7.255 -41.914 1.00 58.34 107 PRO A CA 1
ATOM 838 C C . PRO A 1 107 ? 16.232 6.909 -42.688 1.00 58.34 107 PRO A C 1
ATOM 840 O O . PRO A 1 107 ? 17.225 6.463 -42.122 1.00 58.34 107 PRO A O 1
ATOM 843 N N . GLY A 1 108 ? 16.182 7.036 -44.010 1.00 62.53 108 GLY A N 1
ATOM 844 C CA . GLY A 1 108 ? 17.236 6.598 -44.928 1.00 62.53 108 GLY A CA 1
ATOM 845 C C . GLY A 1 108 ? 16.724 6.241 -46.323 1.00 62.53 108 GLY A C 1
ATOM 846 O O . GLY A 1 108 ? 17.513 6.184 -47.260 1.00 62.53 108 GLY A O 1
ATOM 847 N N . GLU A 1 109 ? 15.413 6.043 -46.480 1.00 62.91 109 GLU A N 1
ATOM 848 C CA . GLU A 1 109 ? 14.796 5.768 -47.783 1.00 62.91 109 GLU A CA 1
ATOM 849 C C . GLU A 1 109 ? 14.550 7.050 -48.603 1.00 62.91 109 GLU A C 1
ATOM 851 O O . GLU A 1 109 ? 14.655 7.02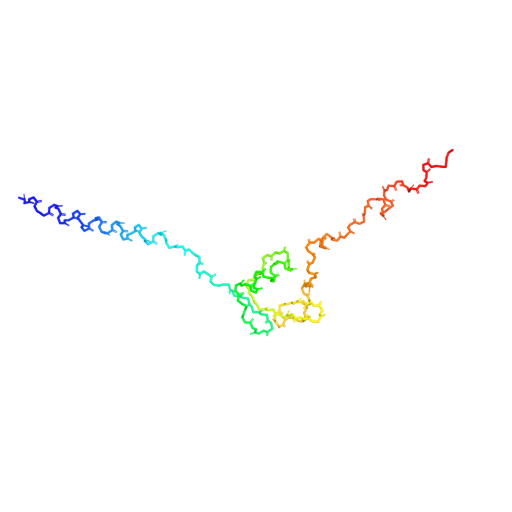8 -49.817 1.00 62.91 109 GLU A O 1
ATOM 856 N N . ILE A 1 110 ? 14.347 8.196 -47.940 1.00 63.34 110 ILE A N 1
ATOM 857 C CA . ILE A 1 110 ? 14.053 9.504 -48.570 1.00 63.34 110 ILE A CA 1
ATOM 858 C C . ILE A 1 110 ? 15.283 10.108 -49.288 1.00 63.34 110 ILE A C 1
ATOM 860 O O . ILE A 1 110 ? 15.171 11.087 -50.012 1.00 63.34 110 ILE A O 1
ATOM 864 N N . LEU A 1 111 ? 16.480 9.553 -49.066 1.00 65.50 111 LEU A N 1
ATOM 865 C CA . LEU A 1 111 ? 17.750 10.092 -49.578 1.00 65.50 111 LEU A CA 1
ATOM 866 C C . LEU A 1 111 ? 18.378 9.213 -50.675 1.00 65.50 111 LEU A C 1
ATOM 868 O O . LEU A 1 111 ? 19.556 9.378 -50.988 1.00 65.50 111 LEU A O 1
ATOM 872 N N . ARG A 1 112 ? 17.622 8.251 -51.216 1.00 58.81 112 ARG A N 1
ATOM 873 C CA . ARG A 1 112 ? 18.035 7.368 -52.316 1.00 58.81 112 ARG A CA 1
ATOM 874 C C . ARG A 1 112 ? 17.216 7.658 -53.578 1.00 58.81 112 ARG A C 1
ATOM 876 O O . ARG A 1 112 ? 16.591 6.748 -54.101 1.00 58.81 112 ARG A O 1
ATOM 883 N N . ASP A 1 113 ? 17.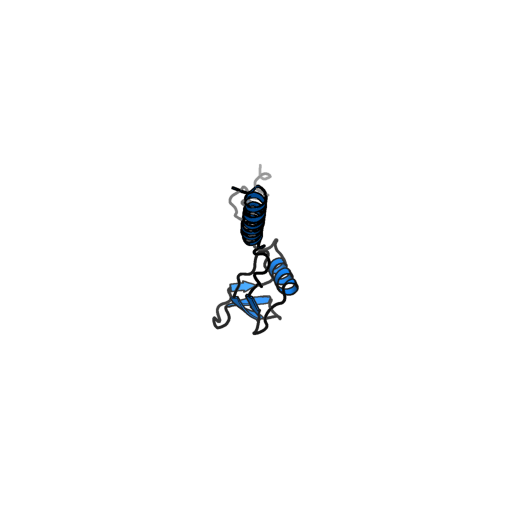255 8.901 -54.047 1.00 59.78 113 ASP A N 1
ATOM 884 C CA . ASP A 1 113 ? 16.849 9.297 -55.403 1.00 59.78 113 ASP A CA 1
ATOM 885 C C . ASP A 1 113 ? 17.917 10.220 -56.007 1.00 59.78 113 ASP A C 1
ATOM 887 O O . ASP A 1 113 ? 18.322 11.185 -55.314 1.00 59.78 113 ASP A O 1
#

Radius of gyration: 30.14 Å; chains: 1; bounding box: 74×49×84 Å

Secondary structure (DSSP, 8-state):
--HHHHHHHHHHHHHHHHHHHHHTT--GGG----EEETTEEPPHHHHHHHHHHHTSPPPSEEEEE-TTT-EEEETT--S--EE--S-TTS-S-----TTTTT-S--TTTTT--

pLDDT: mean 77.08, std 16.02, range [50.47, 98.12]

Foldseek 3Di:
DDPVVVVVVVVVVVVVVVVVVVVVPDPPVPPDAAEAEPNRGDDPVRQVVQCQQVVHHDHHAHKYADPVFQFIDHPPDPDTPDGRPNDPPPVPPPPPPCQSVVVDDDPPPVPPD

Sequence (113 aa):
MNRQDRLLNGVWWLCAVMALTLVLLVPEAMAQRYVVVNGQLMAPEQIAFLEQMACGRVPNGRYWLNLNTGVWGYEGDPTPRGQLTGNCYGNTQRKPSLSERGLLYSPGEILRD